Protein AF-A0A941SP48-F1 (afdb_monomer_lite)

Structure (mmCIF, N/CA/C/O backbone):
data_AF-A0A941SP48-F1
#
_entry.id   AF-A0A941SP48-F1
#
loop_
_atom_site.group_PDB
_atom_site.id
_atom_site.type_symbol
_atom_site.label_atom_id
_atom_site.label_alt_id
_atom_site.label_comp_id
_atom_site.label_asym_id
_atom_site.label_entity_id
_atom_site.label_seq_id
_atom_site.pdbx_PDB_ins_code
_atom_site.Cartn_x
_atom_site.Cartn_y
_atom_site.Cartn_z
_atom_site.occupancy
_atom_site.B_iso_or_equiv
_atom_site.auth_seq_id
_atom_site.auth_comp_id
_atom_site.auth_asym_id
_atom_site.auth_atom_id
_atom_site.pdbx_PDB_model_num
ATOM 1 N N . MET A 1 1 ? -21.865 14.352 2.552 1.00 40.62 1 MET A N 1
ATOM 2 C CA . MET A 1 1 ? -21.949 15.298 1.426 1.00 40.62 1 MET A CA 1
ATOM 3 C C . MET A 1 1 ? -20.617 16.043 1.358 1.00 40.62 1 MET A C 1
ATOM 5 O O . MET A 1 1 ? -20.478 17.086 1.974 1.00 40.62 1 MET A O 1
ATOM 9 N N . PHE A 1 2 ? -19.595 15.430 0.751 1.00 50.66 2 PHE A N 1
ATOM 10 C CA . PHE A 1 2 ? -18.238 15.979 0.625 1.00 50.66 2 PHE A CA 1
ATOM 11 C C . PHE A 1 2 ? -17.900 15.933 -0.863 1.00 50.66 2 PHE A C 1
ATOM 13 O O . PHE A 1 2 ? -17.885 14.852 -1.431 1.00 50.66 2 PHE A O 1
ATOM 20 N N . TYR A 1 3 ? -17.753 17.089 -1.508 1.00 54.41 3 TYR A N 1
ATOM 21 C CA . TYR A 1 3 ? -17.417 17.143 -2.939 1.00 54.41 3 TYR A CA 1
ATOM 22 C C . TYR A 1 3 ? -16.218 18.057 -3.203 1.00 54.41 3 TYR A C 1
ATOM 24 O O . TYR A 1 3 ? -15.413 17.773 -4.079 1.00 54.41 3 TYR A O 1
ATOM 32 N N . LEU A 1 4 ? -16.049 19.126 -2.412 1.00 57.88 4 LEU A N 1
ATOM 33 C CA . LEU A 1 4 ? -14.921 20.049 -2.579 1.00 57.88 4 LEU A CA 1
ATOM 34 C C . LEU A 1 4 ? -13.617 19.529 -1.960 1.00 57.88 4 LEU A C 1
ATOM 36 O O . LEU A 1 4 ? -12.564 19.661 -2.576 1.00 57.88 4 LEU A O 1
ATOM 40 N N . TRP A 1 5 ? -13.690 18.883 -0.791 1.00 61.88 5 TRP A N 1
ATOM 41 C CA . TRP A 1 5 ? -12.504 18.331 -0.124 1.00 61.88 5 TRP A CA 1
ATOM 42 C C . TRP A 1 5 ? -11.849 17.207 -0.929 1.00 61.88 5 TRP A C 1
ATOM 44 O O . TRP A 1 5 ? -10.628 17.139 -0.980 1.00 61.88 5 TRP A O 1
ATOM 54 N N . ASP A 1 6 ? -12.636 16.364 -1.600 1.00 65.38 6 ASP A N 1
ATOM 55 C CA . ASP A 1 6 ? -12.099 15.239 -2.373 1.00 65.38 6 ASP A CA 1
ATOM 56 C C . ASP A 1 6 ? -11.408 15.705 -3.663 1.00 65.38 6 ASP A C 1
ATOM 58 O O . ASP A 1 6 ? -10.385 15.142 -4.049 1.00 65.38 6 ASP A O 1
ATOM 62 N N . ILE A 1 7 ? -11.908 16.775 -4.295 1.00 68.88 7 ILE A N 1
ATOM 63 C CA . ILE A 1 7 ? -11.266 17.400 -5.462 1.00 68.88 7 ILE A CA 1
ATOM 64 C C . ILE A 1 7 ? -9.984 18.125 -5.046 1.00 68.88 7 ILE A C 1
ATOM 66 O O . ILE A 1 7 ? -8.954 17.984 -5.704 1.00 68.88 7 ILE A O 1
ATOM 70 N N . GLU A 1 8 ? -10.005 18.869 -3.939 1.00 73.06 8 GLU A N 1
ATOM 71 C CA . GLU A 1 8 ? -8.798 19.515 -3.421 1.00 73.06 8 GLU A CA 1
ATOM 72 C C . GLU A 1 8 ? -7.737 18.473 -3.051 1.00 73.06 8 GLU A C 1
ATOM 74 O O . GLU A 1 8 ? -6.570 18.624 -3.407 1.00 73.06 8 GLU A O 1
ATOM 79 N N . LEU A 1 9 ? -8.148 17.369 -2.424 1.00 69.06 9 LEU A N 1
ATOM 80 C CA . LEU A 1 9 ? -7.288 16.244 -2.082 1.00 69.06 9 LEU A CA 1
ATOM 81 C C . LEU A 1 9 ? -6.737 15.542 -3.329 1.00 69.06 9 LEU A C 1
ATOM 83 O O . LEU A 1 9 ? -5.544 15.257 -3.380 1.00 69.06 9 LEU A O 1
ATOM 87 N N . PHE A 1 10 ? -7.559 15.338 -4.363 1.00 71.44 10 PHE A N 1
ATOM 88 C CA . PHE A 1 10 ? -7.130 14.825 -5.668 1.00 71.44 10 PHE A CA 1
ATOM 89 C C . PHE A 1 10 ? -6.040 15.708 -6.285 1.00 71.44 10 PHE A C 1
ATOM 91 O O . PHE A 1 10 ? -4.961 15.232 -6.636 1.00 71.44 10 PHE A O 1
ATOM 98 N N . HIS A 1 11 ? -6.285 17.019 -6.359 1.00 72.38 11 HIS A N 1
ATOM 99 C CA . HIS A 1 11 ? -5.327 17.983 -6.900 1.00 72.38 11 HIS A CA 1
ATOM 100 C C . HIS A 1 11 ? -4.071 18.076 -6.027 1.00 72.38 11 HIS A C 1
ATOM 102 O O . HIS A 1 11 ? -2.970 18.258 -6.548 1.00 72.38 11 HIS A O 1
ATOM 108 N N . LYS A 1 12 ? -4.207 17.925 -4.707 1.00 71.81 12 LYS A N 1
ATOM 109 C CA . LYS A 1 12 ? -3.086 17.908 -3.770 1.00 71.81 12 LYS A CA 1
ATOM 110 C C . LYS A 1 12 ? -2.231 16.662 -3.955 1.00 71.81 12 LYS A C 1
ATOM 112 O O . LYS A 1 12 ? -1.023 16.819 -4.034 1.00 71.81 12 LYS A O 1
ATOM 117 N N . ILE A 1 13 ? -2.818 15.474 -4.120 1.00 68.81 13 ILE A N 1
ATOM 118 C CA . ILE A 1 13 ? -2.088 14.237 -4.452 1.00 68.81 13 ILE A CA 1
ATOM 119 C C . ILE A 1 13 ? -1.307 14.421 -5.757 1.00 68.81 13 ILE A C 1
ATOM 121 O O . ILE A 1 13 ? -0.104 14.158 -5.790 1.00 68.81 13 ILE A O 1
ATOM 125 N N . LEU A 1 14 ? -1.963 14.941 -6.801 1.00 70.75 14 LEU A N 1
ATOM 126 C CA . LEU A 1 14 ? -1.332 15.195 -8.098 1.00 70.75 14 LEU A CA 1
ATOM 127 C C . LEU A 1 14 ? -0.154 16.177 -8.000 1.00 70.75 14 LEU A C 1
ATOM 129 O O . LEU A 1 14 ? 0.881 15.958 -8.627 1.00 70.75 14 LEU A O 1
ATOM 133 N N . LYS A 1 15 ? -0.286 17.245 -7.203 1.00 67.56 15 LYS A N 1
ATOM 134 C CA . LYS A 1 15 ? 0.757 18.271 -7.042 1.00 67.56 15 LYS A CA 1
ATOM 135 C C . LYS A 1 15 ? 1.881 17.842 -6.093 1.00 67.56 15 LYS A C 1
ATOM 137 O O . LYS A 1 15 ? 3.052 17.975 -6.437 1.00 67.56 15 LYS A O 1
ATOM 142 N N . SER A 1 16 ? 1.551 17.327 -4.907 1.00 63.47 16 SER A N 1
ATOM 143 C CA . SER A 1 16 ? 2.521 17.011 -3.848 1.00 63.47 16 SER A CA 1
ATOM 144 C C . SER A 1 16 ? 3.243 15.688 -4.066 1.00 63.47 16 SER A C 1
ATOM 146 O O . SER A 1 16 ? 4.368 15.527 -3.605 1.00 63.47 16 SER A O 1
ATOM 148 N N . GLY A 1 17 ? 2.601 14.724 -4.731 1.00 56.56 17 GLY A N 1
ATOM 149 C CA . GLY A 1 17 ? 3.177 13.401 -4.949 1.00 56.56 17 GLY A CA 1
ATOM 150 C C . GLY A 1 17 ? 4.327 13.394 -5.950 1.00 56.56 17 GLY A C 1
ATOM 151 O O . GLY A 1 17 ? 5.128 12.462 -5.916 1.00 56.56 17 GLY A O 1
ATOM 152 N N . TYR A 1 18 ? 4.407 14.399 -6.831 1.00 57.16 18 TYR A N 1
ATOM 153 C CA . TYR A 1 18 ? 5.169 14.220 -8.062 1.00 57.16 18 TYR A CA 1
ATOM 154 C C . TYR A 1 18 ? 5.904 15.429 -8.635 1.00 57.16 18 TYR A C 1
ATOM 156 O O . TYR A 1 18 ? 6.381 15.315 -9.760 1.00 57.16 18 TYR A O 1
ATOM 164 N N . GLN A 1 19 ? 6.041 16.535 -7.885 1.00 51.56 19 GLN A N 1
ATOM 165 C CA . GLN A 1 19 ? 6.830 17.710 -8.300 1.00 51.56 19 GLN A CA 1
ATOM 166 C C . GLN A 1 19 ? 6.665 18.002 -9.803 1.00 51.56 19 GLN A C 1
ATOM 168 O O . GLN A 1 19 ? 7.634 18.031 -10.553 1.00 51.56 19 GLN A O 1
ATOM 173 N N . VAL A 1 20 ? 5.424 18.149 -10.275 1.00 50.28 20 VAL A N 1
ATOM 174 C CA . VAL A 1 20 ? 5.132 18.320 -11.714 1.00 50.28 20 VAL A CA 1
ATOM 175 C C . VAL A 1 20 ? 5.897 19.518 -12.314 1.00 50.28 20 VAL A C 1
ATOM 177 O O . VAL A 1 20 ? 6.140 19.563 -13.513 1.00 50.28 20 VAL A O 1
ATOM 180 N N . GLU A 1 21 ? 6.358 20.439 -11.466 1.00 47.44 21 GLU A N 1
ATOM 181 C CA . GLU A 1 21 ? 7.192 21.592 -11.812 1.00 47.44 21 GLU A CA 1
ATOM 182 C C . GLU A 1 21 ? 8.686 21.273 -12.048 1.00 47.44 21 GLU A C 1
ATOM 184 O O . GLU A 1 21 ? 9.372 22.080 -12.667 1.00 47.44 21 GLU A O 1
ATOM 189 N N . SER A 1 22 ? 9.218 20.123 -11.606 1.00 47.44 22 SER A N 1
ATOM 190 C CA . SER A 1 22 ? 10.642 19.765 -11.777 1.00 47.44 22 SER A CA 1
ATOM 191 C C . SER A 1 22 ? 10.926 18.915 -13.018 1.00 47.44 22 SER A C 1
ATOM 193 O O . SER A 1 22 ? 12.086 18.698 -13.376 1.00 47.44 22 SER A O 1
ATOM 195 N N . CYS A 1 23 ? 9.889 18.456 -13.721 1.00 49.22 23 CYS A N 1
ATOM 196 C CA . CYS A 1 23 ? 10.055 17.697 -14.950 1.00 49.22 23 CYS A CA 1
ATOM 197 C C . CYS A 1 23 ? 10.117 18.664 -16.143 1.00 49.22 23 CYS A C 1
ATOM 199 O O . CYS A 1 23 ? 9.097 19.062 -16.701 1.00 49.22 23 CYS A O 1
ATOM 201 N N . GLY A 1 24 ? 11.334 19.066 -16.525 1.00 49.34 24 GLY A N 1
ATOM 202 C CA . GLY A 1 24 ? 11.599 19.792 -17.769 1.00 49.34 24 GLY A CA 1
ATOM 203 C C . GLY A 1 24 ? 11.165 18.961 -18.980 1.00 49.34 24 GLY A C 1
ATOM 204 O O . GLY A 1 24 ? 11.924 18.144 -19.494 1.00 49.34 24 GLY A O 1
ATOM 205 N N . LEU A 1 25 ? 9.915 19.124 -19.413 1.00 53.47 25 LEU A N 1
ATOM 206 C CA . LEU A 1 25 ? 9.279 18.316 -20.453 1.00 53.47 25 LEU A CA 1
ATOM 207 C C . LEU A 1 25 ? 9.226 19.072 -21.784 1.00 53.47 25 LEU A C 1
ATOM 209 O O . LEU A 1 25 ? 8.199 19.613 -22.187 1.00 53.47 25 LEU A O 1
ATOM 213 N N . SER A 1 26 ? 10.334 19.018 -22.520 1.00 47.72 26 SER A N 1
ATOM 214 C CA . SER A 1 26 ? 10.334 19.175 -23.977 1.00 47.72 26 SER A CA 1
ATOM 215 C C . SER A 1 26 ? 9.611 17.977 -24.619 1.00 47.72 26 SER A C 1
ATOM 217 O O . SER A 1 26 ? 10.253 16.976 -24.922 1.00 47.72 26 SER A O 1
ATOM 219 N N . ALA A 1 27 ? 8.274 18.031 -24.720 1.00 52.00 27 ALA A N 1
ATOM 220 C CA . ALA A 1 27 ? 7.387 17.346 -25.689 1.00 52.00 27 ALA A CA 1
ATOM 221 C C . ALA A 1 27 ? 5.956 17.220 -25.118 1.00 52.00 27 ALA A C 1
ATOM 223 O O . ALA A 1 27 ? 5.718 16.480 -24.162 1.00 52.00 27 ALA A O 1
ATOM 224 N N . ALA A 1 28 ? 4.989 17.902 -25.738 1.00 56.28 28 ALA A N 1
ATOM 225 C CA . ALA A 1 28 ? 3.620 18.091 -25.242 1.00 56.28 28 ALA A CA 1
ATOM 226 C C . ALA A 1 28 ? 2.733 16.822 -25.145 1.00 56.28 28 ALA A C 1
ATOM 228 O O . ALA A 1 28 ? 1.683 16.872 -24.510 1.00 56.28 28 ALA A O 1
ATOM 229 N N . GLU A 1 29 ? 3.138 15.669 -25.694 1.00 54.41 29 GLU A N 1
ATOM 230 C CA . GLU A 1 29 ? 2.356 14.414 -25.615 1.00 54.41 29 GLU A CA 1
ATOM 231 C C . GLU A 1 29 ? 2.622 13.565 -24.357 1.00 54.41 29 GLU A C 1
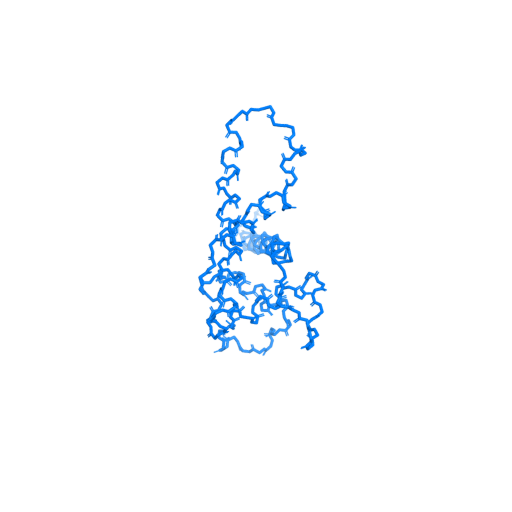ATOM 233 O O . GLU A 1 29 ? 1.748 12.832 -23.887 1.00 54.41 29 GLU A O 1
ATOM 238 N N . ARG A 1 30 ? 3.824 13.659 -23.778 1.00 59.62 30 ARG A N 1
ATOM 239 C CA . ARG A 1 30 ? 4.195 12.955 -22.539 1.00 59.62 30 ARG A CA 1
ATOM 240 C C . ARG A 1 30 ? 3.379 13.361 -21.297 1.00 59.62 30 ARG A C 1
ATOM 242 O O . ARG A 1 30 ? 3.054 12.455 -20.525 1.00 59.62 30 ARG A O 1
ATOM 249 N N . PRO A 1 31 ? 2.989 14.637 -21.083 1.00 66.12 31 PRO A N 1
ATOM 250 C CA . PRO A 1 31 ? 2.237 15.012 -19.886 1.00 66.12 31 PRO A CA 1
ATOM 251 C C . PRO A 1 31 ? 0.834 14.394 -19.820 1.00 66.12 31 PRO A C 1
ATOM 253 O O . PRO A 1 31 ? 0.373 14.097 -18.723 1.00 66.12 31 PRO A O 1
ATOM 256 N N . ILE A 1 32 ? 0.169 14.127 -20.951 1.00 72.31 32 ILE A N 1
ATOM 257 C CA . ILE A 1 32 ? -1.211 13.606 -20.956 1.00 72.31 32 ILE A CA 1
ATOM 258 C C . ILE A 1 32 ? -1.270 12.164 -20.443 1.00 72.31 32 ILE A C 1
ATOM 260 O O . ILE A 1 32 ? -2.028 11.877 -19.521 1.00 72.31 32 ILE A O 1
ATOM 264 N N . ARG A 1 33 ? -0.439 11.256 -20.980 1.00 74.00 33 ARG A N 1
ATOM 265 C CA . ARG A 1 33 ? -0.417 9.844 -20.535 1.00 74.00 33 ARG A CA 1
ATOM 266 C C . ARG A 1 33 ? -0.054 9.728 -19.062 1.00 74.00 33 ARG A C 1
ATOM 268 O O . ARG A 1 33 ? -0.641 8.947 -18.318 1.00 74.00 33 ARG A O 1
ATOM 275 N N . TYR A 1 34 ? 0.916 10.535 -18.656 1.00 74.12 34 TYR A N 1
ATOM 276 C CA . TYR A 1 34 ? 1.353 10.623 -17.281 1.00 74.12 34 TYR A CA 1
ATOM 277 C C . TYR A 1 34 ? 0.223 11.100 -16.357 1.00 74.12 34 TYR A C 1
ATOM 279 O O . TYR A 1 34 ? -0.063 10.453 -15.351 1.00 74.12 34 TYR A O 1
ATOM 287 N N . LEU A 1 35 ? -0.494 12.161 -16.741 1.00 78.56 35 LEU A N 1
ATOM 288 C CA . LEU A 1 35 ? -1.646 12.666 -15.996 1.00 78.56 35 LEU A CA 1
ATOM 289 C C . LEU A 1 35 ? -2.752 11.610 -15.868 1.00 78.56 35 LEU A C 1
ATOM 291 O O . LEU A 1 35 ? -3.341 11.477 -14.796 1.00 78.56 35 LEU A O 1
ATOM 295 N N . THR A 1 36 ? -3.016 10.828 -16.918 1.00 83.12 36 THR A N 1
ATOM 296 C CA . THR A 1 36 ? -4.007 9.743 -16.881 1.00 83.12 36 THR A CA 1
ATOM 297 C C . THR A 1 36 ? -3.643 8.683 -15.843 1.00 83.12 36 THR A C 1
ATOM 299 O O . THR A 1 36 ? -4.476 8.341 -15.004 1.00 83.12 36 THR A O 1
ATOM 302 N N . VAL A 1 37 ? -2.396 8.200 -15.840 1.00 81.62 37 VAL A N 1
ATOM 303 C CA . VAL A 1 37 ? -1.932 7.205 -14.856 1.00 81.62 37 VAL A CA 1
ATOM 304 C C . VAL A 1 37 ? -2.013 7.769 -13.438 1.00 81.62 37 VAL A C 1
ATOM 306 O O . VAL A 1 37 ? -2.544 7.118 -12.537 1.00 81.62 37 VAL A O 1
ATOM 309 N N . MET A 1 38 ? -1.561 9.009 -13.244 1.00 76.31 38 MET A N 1
ATOM 310 C CA . MET A 1 38 ? -1.602 9.657 -11.933 1.00 76.31 38 MET A CA 1
ATOM 311 C C . MET A 1 38 ? -3.026 9.905 -11.442 1.00 76.31 38 MET A C 1
ATOM 313 O O . MET A 1 38 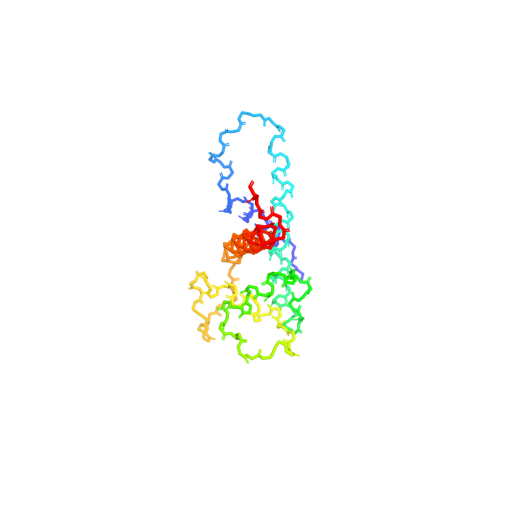? -3.287 9.795 -10.245 1.00 76.31 38 MET A O 1
ATOM 317 N N . SER A 1 39 ? -3.966 10.169 -12.346 1.00 82.88 39 SER A N 1
ATOM 318 C CA . SER A 1 39 ? -5.384 10.312 -12.009 1.00 82.88 39 SER A CA 1
ATOM 319 C C . SER A 1 39 ? -5.972 9.006 -11.472 1.00 82.88 39 SER A C 1
ATOM 321 O O . SER A 1 39 ? -6.652 9.017 -10.448 1.00 82.88 39 SER A O 1
ATOM 323 N N . ILE A 1 40 ? -5.658 7.868 -12.099 1.00 87.38 40 ILE A N 1
ATOM 324 C CA . ILE A 1 40 ? -6.116 6.542 -11.648 1.00 87.38 40 ILE A CA 1
ATOM 325 C C . ILE A 1 40 ? -5.569 6.227 -10.251 1.00 87.38 40 ILE A C 1
ATOM 327 O O . ILE A 1 40 ? -6.305 5.798 -9.362 1.00 87.38 40 ILE A O 1
ATOM 331 N N . ILE A 1 41 ? -4.280 6.482 -10.038 1.00 83.38 41 ILE A N 1
ATOM 332 C CA . ILE A 1 41 ? -3.615 6.288 -8.747 1.00 83.38 41 ILE A CA 1
ATOM 333 C C . ILE A 1 41 ? -4.242 7.174 -7.666 1.00 83.38 41 ILE A C 1
ATOM 335 O O . ILE A 1 41 ? -4.543 6.708 -6.567 1.00 83.38 41 ILE A O 1
ATOM 339 N N . SER A 1 42 ? -4.457 8.449 -7.984 1.00 82.25 42 SER A N 1
ATOM 340 C CA . SER A 1 42 ? -5.037 9.415 -7.051 1.00 82.25 42 SER A CA 1
ATOM 341 C C . SER A 1 42 ? -6.456 9.006 -6.664 1.00 82.25 42 SER A C 1
ATOM 343 O O . SER A 1 42 ? -6.799 9.017 -5.483 1.00 82.25 42 SER A O 1
ATOM 345 N N . PHE A 1 43 ? -7.255 8.540 -7.629 1.00 85.50 43 PHE A N 1
ATOM 346 C CA . PHE A 1 43 ? -8.576 7.974 -7.368 1.00 85.50 43 PHE A CA 1
ATOM 347 C C . PHE A 1 43 ? -8.510 6.742 -6.458 1.00 85.50 43 PHE A C 1
ATOM 349 O O . PHE A 1 43 ? -9.290 6.643 -5.514 1.00 85.50 43 PHE A O 1
ATOM 356 N N . ARG A 1 44 ? -7.546 5.835 -6.670 1.00 88.12 44 ARG A N 1
ATOM 357 C CA . ARG A 1 44 ? -7.346 4.664 -5.802 1.00 88.12 44 ARG A CA 1
ATOM 358 C C . ARG A 1 44 ? -7.084 5.071 -4.347 1.00 88.12 44 ARG A C 1
ATOM 360 O O . ARG A 1 44 ? -7.695 4.508 -3.444 1.00 88.12 44 ARG A O 1
ATOM 367 N N . ILE A 1 45 ? -6.225 6.063 -4.107 1.00 84.88 45 ILE A N 1
ATOM 368 C CA . ILE A 1 45 ? -5.919 6.563 -2.752 1.00 84.88 45 ILE A CA 1
ATOM 369 C C . ILE A 1 45 ? -7.150 7.203 -2.101 1.00 84.88 45 ILE A C 1
ATOM 371 O O . ILE A 1 45 ? -7.433 6.954 -0.925 1.00 84.88 45 ILE A O 1
ATOM 375 N N . LEU A 1 46 ? -7.901 8.004 -2.860 1.00 83.88 46 LEU A N 1
ATOM 376 C CA . LEU A 1 46 ? -9.148 8.606 -2.386 1.00 83.88 46 LEU A CA 1
ATOM 377 C C . LEU A 1 46 ? -10.171 7.536 -2.020 1.00 83.88 46 LEU A C 1
ATOM 379 O O . LEU A 1 46 ? -10.786 7.610 -0.959 1.00 83.88 46 LEU A O 1
ATOM 383 N N . PHE A 1 47 ? -10.303 6.508 -2.854 1.00 85.88 47 PHE A N 1
ATOM 384 C CA . PHE A 1 47 ? -11.213 5.398 -2.618 1.00 85.88 47 PHE A CA 1
ATOM 385 C C . PHE A 1 47 ? -10.850 4.615 -1.351 1.00 85.88 47 PHE A C 1
ATOM 387 O O . PHE A 1 47 ? -11.730 4.326 -0.542 1.00 85.88 47 PHE A O 1
ATOM 394 N N . ILE A 1 48 ? -9.558 4.351 -1.117 1.00 85.69 48 ILE A N 1
ATOM 395 C CA . ILE A 1 48 ? -9.069 3.742 0.132 1.00 85.69 48 ILE A CA 1
ATOM 396 C C . ILE A 1 48 ? -9.453 4.610 1.333 1.00 85.69 48 ILE A C 1
ATOM 398 O O . ILE A 1 48 ? -10.075 4.119 2.273 1.00 85.69 48 ILE A O 1
ATOM 402 N N . THR A 1 49 ? -9.123 5.902 1.284 1.00 81.31 49 THR A N 1
ATOM 403 C CA . THR A 1 49 ? -9.395 6.855 2.373 1.00 81.31 49 THR A CA 1
ATOM 404 C C . THR A 1 49 ? -10.893 6.956 2.674 1.00 81.31 49 THR A C 1
ATOM 406 O O . THR A 1 49 ? -11.305 6.979 3.833 1.00 81.31 49 THR A O 1
ATOM 409 N N . TYR A 1 50 ? -11.727 6.972 1.632 1.00 83.00 50 TYR A N 1
ATOM 410 C CA . TYR A 1 50 ? -13.180 6.973 1.757 1.00 83.00 50 TYR A CA 1
ATOM 411 C C . TYR A 1 50 ? -13.680 5.700 2.446 1.00 83.00 50 TYR A C 1
ATOM 413 O O . TYR A 1 50 ? -14.419 5.764 3.430 1.00 83.00 50 TYR A O 1
ATOM 421 N N . LEU A 1 51 ? -13.255 4.530 1.970 1.00 83.75 51 LEU A N 1
ATOM 422 C CA . LEU A 1 51 ? -13.703 3.257 2.525 1.00 83.75 51 LEU A CA 1
ATOM 423 C C . LEU A 1 51 ? -13.264 3.065 3.981 1.00 83.75 51 LEU A C 1
ATOM 425 O O . LEU A 1 51 ? -14.048 2.555 4.776 1.00 83.75 51 LEU A O 1
ATOM 429 N N . GLN A 1 52 ? -12.077 3.545 4.355 1.00 77.44 52 GLN A N 1
ATOM 430 C CA . GLN A 1 52 ? -11.603 3.553 5.743 1.00 77.44 52 GLN A CA 1
ATOM 431 C C . GLN A 1 52 ? -12.419 4.425 6.697 1.00 77.44 52 GLN A C 1
ATOM 433 O O . GLN A 1 52 ? -12.265 4.286 7.903 1.00 77.44 52 GLN A O 1
ATOM 438 N N . LYS A 1 53 ? -13.180 5.393 6.180 1.00 76.19 53 LYS A N 1
ATOM 439 C CA . LYS A 1 53 ? -13.955 6.332 6.998 1.00 76.19 53 LYS A CA 1
ATOM 440 C C . LYS A 1 53 ? -15.410 5.901 7.150 1.00 76.19 53 LYS A C 1
ATOM 442 O O . LYS A 1 53 ? -16.061 6.266 8.125 1.00 76.19 53 LYS A O 1
ATOM 447 N N . TYR A 1 54 ? -15.940 5.201 6.149 1.00 73.62 54 TYR A N 1
ATOM 448 C CA . TYR A 1 54 ? -17.366 4.893 6.053 1.00 73.62 54 TYR A CA 1
ATOM 449 C C . TYR A 1 54 ? -17.687 3.400 6.143 1.00 73.62 54 TYR A C 1
ATOM 451 O O . TYR A 1 54 ? -18.843 3.056 6.390 1.00 73.62 54 TYR A O 1
ATOM 459 N N . LYS A 1 55 ? -16.719 2.506 5.903 1.00 71.38 55 LYS A N 1
ATOM 460 C CA . LYS A 1 55 ? -16.953 1.057 5.817 1.00 71.38 55 LYS A CA 1
ATOM 461 C C . LYS A 1 55 ? -15.795 0.239 6.395 1.00 71.38 55 LYS A C 1
ATOM 463 O O . LYS A 1 55 ? -15.170 -0.570 5.709 1.00 71.38 55 LYS A O 1
ATOM 468 N N . ASP A 1 56 ? -15.582 0.403 7.694 1.00 67.38 56 ASP A N 1
ATOM 469 C CA . ASP A 1 56 ? -14.459 -0.174 8.442 1.00 67.38 56 ASP A CA 1
ATOM 470 C C . ASP A 1 56 ? -14.423 -1.714 8.457 1.00 67.38 56 ASP A C 1
ATOM 472 O O . ASP A 1 56 ? -13.356 -2.304 8.619 1.00 67.38 56 ASP A O 1
ATOM 476 N N . SER A 1 57 ? -15.568 -2.377 8.258 1.00 75.06 57 SER A N 1
ATOM 477 C CA . SER A 1 57 ? -15.697 -3.843 8.258 1.00 75.06 57 SER A CA 1
ATOM 478 C C . SER A 1 57 ? -15.544 -4.500 6.880 1.00 75.06 57 SER A C 1
ATOM 480 O O . SER A 1 57 ? -15.739 -5.710 6.753 1.00 75.06 57 SER A O 1
ATOM 482 N N . MET A 1 58 ? -15.205 -3.737 5.833 1.00 83.56 58 MET A N 1
ATOM 483 C CA . MET A 1 58 ? -14.948 -4.305 4.507 1.00 83.56 58 MET A CA 1
ATOM 484 C C . MET A 1 58 ? -13.694 -5.181 4.491 1.00 83.56 58 MET A C 1
ATOM 486 O O . MET A 1 58 ? -12.710 -4.920 5.187 1.00 83.56 58 MET A O 1
ATOM 490 N N . LYS A 1 59 ? -13.716 -6.192 3.624 1.00 86.38 59 LYS A N 1
ATOM 491 C CA . LYS A 1 59 ? -12.543 -6.999 3.297 1.00 86.38 59 LYS A CA 1
ATOM 492 C C . LYS A 1 59 ? -11.564 -6.190 2.439 1.00 86.38 59 LYS A C 1
ATOM 494 O O . LYS A 1 59 ? -11.965 -5.350 1.634 1.00 86.38 59 LYS A O 1
ATOM 499 N N . ALA A 1 60 ? -10.269 -6.425 2.633 1.00 85.94 60 ALA A N 1
ATOM 500 C CA . ALA A 1 60 ? -9.210 -5.714 1.921 1.00 85.94 60 ALA A CA 1
ATOM 501 C C . ALA A 1 60 ? -9.076 -6.132 0.440 1.00 85.94 60 ALA A C 1
ATOM 503 O O . ALA A 1 60 ? -8.528 -5.371 -0.354 1.00 85.94 60 ALA A O 1
ATOM 504 N N . ASP A 1 61 ? -9.622 -7.290 0.061 1.00 86.38 61 ASP A N 1
ATOM 505 C CA . ASP A 1 61 ? -9.685 -7.814 -1.316 1.00 86.38 61 ASP A CA 1
ATOM 506 C C . ASP A 1 61 ? -10.446 -6.906 -2.300 1.00 86.38 61 ASP A C 1
ATOM 508 O O . ASP A 1 61 ? -10.216 -6.965 -3.504 1.00 86.38 61 ASP A O 1
ATOM 512 N N . VAL A 1 62 ? -11.302 -6.014 -1.798 1.00 86.56 62 VAL A N 1
ATOM 513 C CA . VAL A 1 62 ? -12.030 -5.024 -2.607 1.00 86.56 62 VAL A CA 1
ATOM 514 C C . VAL A 1 62 ? -11.092 -3.988 -3.240 1.00 86.56 62 VAL A C 1
ATOM 516 O O . VAL A 1 62 ? -11.423 -3.413 -4.275 1.00 86.56 62 VAL A O 1
ATOM 519 N N . VAL A 1 63 ? -9.937 -3.714 -2.623 1.00 86.12 63 VAL A N 1
ATOM 520 C CA . VAL A 1 63 ? -9.042 -2.613 -3.037 1.00 86.12 63 VAL A CA 1
ATOM 521 C C . VAL A 1 63 ? -7.597 -3.052 -3.270 1.00 86.12 63 VAL A C 1
ATOM 523 O O . VAL A 1 63 ? -6.858 -2.405 -4.025 1.00 86.12 63 VAL A O 1
ATOM 526 N N . PHE A 1 64 ? -7.180 -4.130 -2.615 1.00 87.62 64 PHE A N 1
ATOM 527 C CA . PHE A 1 64 ? -5.845 -4.691 -2.731 1.00 87.62 64 PHE A CA 1
ATOM 528 C C . PHE A 1 64 ? -5.877 -5.979 -3.542 1.00 87.62 64 PHE A C 1
ATOM 530 O O . PHE A 1 64 ? -6.746 -6.833 -3.374 1.00 87.62 64 PHE A O 1
ATOM 537 N N . THR A 1 65 ? -4.890 -6.119 -4.415 1.00 90.06 65 THR A N 1
ATOM 538 C CA . THR A 1 65 ? -4.663 -7.336 -5.191 1.00 90.06 65 THR A CA 1
ATOM 539 C C . THR A 1 65 ? -4.159 -8.475 -4.293 1.00 90.06 65 THR A C 1
ATOM 541 O O . THR A 1 65 ? -3.612 -8.216 -3.216 1.00 90.06 65 THR A O 1
ATOM 544 N N . PRO A 1 66 ? -4.280 -9.746 -4.719 1.00 88.25 66 PRO A N 1
ATOM 545 C CA . PRO A 1 66 ? -3.766 -10.883 -3.951 1.00 88.25 66 PRO A CA 1
ATOM 546 C C . PRO A 1 66 ? -2.269 -10.774 -3.618 1.00 88.25 66 PRO A C 1
ATOM 548 O O . PRO A 1 66 ? -1.862 -11.083 -2.497 1.00 88.25 66 PRO A O 1
ATOM 551 N N . ASP A 1 67 ? -1.460 -10.271 -4.555 1.00 88.56 67 ASP A N 1
ATOM 552 C CA . ASP A 1 67 ? -0.024 -10.045 -4.350 1.00 88.56 67 ASP A CA 1
ATOM 553 C C . ASP A 1 67 ? 0.222 -8.993 -3.259 1.00 88.56 67 ASP A C 1
ATOM 555 O O . ASP A 1 67 ? 1.017 -9.207 -2.345 1.00 88.56 67 ASP A O 1
ATOM 559 N N . GLU A 1 68 ? -0.502 -7.871 -3.315 1.00 90.06 68 GLU A N 1
ATOM 560 C CA . GLU A 1 68 ? -0.422 -6.813 -2.303 1.00 90.06 68 GLU A CA 1
ATOM 561 C C . GLU A 1 68 ? -0.830 -7.328 -0.922 1.00 90.06 68 GLU A C 1
ATOM 563 O O . GLU A 1 68 ? -0.132 -7.068 0.056 1.00 90.06 68 GLU A O 1
ATOM 568 N N . LEU A 1 69 ? -1.912 -8.104 -0.829 1.00 88.50 69 LEU A N 1
ATOM 569 C CA . LEU A 1 69 ? -2.352 -8.711 0.429 1.00 88.50 69 LEU A CA 1
ATOM 570 C C . LEU A 1 69 ? -1.332 -9.709 0.983 1.00 88.50 69 LEU A C 1
ATOM 572 O O . LEU A 1 69 ? -1.136 -9.770 2.198 1.00 88.50 69 LEU A O 1
ATOM 576 N N . THR A 1 70 ? -0.660 -10.455 0.108 1.00 86.25 70 THR A N 1
ATOM 577 C CA . THR A 1 70 ? 0.396 -11.396 0.494 1.00 86.25 70 THR A CA 1
ATOM 578 C C . THR A 1 70 ? 1.601 -10.655 1.064 1.00 86.25 70 THR A C 1
ATOM 580 O O . THR A 1 70 ? 2.076 -10.987 2.145 1.00 86.25 70 THR A O 1
ATOM 583 N N . ILE A 1 71 ? 2.075 -9.597 0.407 1.00 87.88 71 ILE A N 1
ATOM 584 C CA . ILE A 1 71 ? 3.200 -8.817 0.937 1.00 87.88 71 ILE A CA 1
ATOM 585 C C . ILE A 1 71 ? 2.811 -8.080 2.227 1.00 87.88 71 ILE A C 1
ATOM 587 O O . ILE A 1 71 ? 3.597 -8.043 3.173 1.00 87.88 71 ILE A O 1
ATOM 591 N N . LEU A 1 72 ? 1.588 -7.551 2.322 1.00 87.38 72 LEU A N 1
ATOM 592 C CA . LEU A 1 72 ? 1.092 -6.928 3.553 1.00 87.38 72 LEU A CA 1
ATOM 593 C C . LEU A 1 72 ? 1.026 -7.927 4.717 1.00 87.38 72 LEU A C 1
ATOM 595 O O . LEU A 1 72 ? 1.388 -7.580 5.844 1.00 87.38 72 LEU A O 1
ATOM 599 N N . SER A 1 73 ? 0.612 -9.173 4.476 1.00 83.69 73 SER A N 1
ATOM 600 C CA . SER A 1 73 ? 0.593 -10.196 5.526 1.00 83.69 73 SER A CA 1
ATOM 601 C C . SER A 1 73 ? 2.010 -10.512 6.022 1.00 83.69 73 SER A C 1
ATOM 603 O O . SER A 1 73 ? 2.231 -10.518 7.239 1.00 83.69 73 SER A O 1
ATOM 605 N N . LEU A 1 74 ? 2.986 -10.626 5.111 1.00 83.19 74 LEU A N 1
ATOM 606 C CA . LEU A 1 74 ? 4.408 -10.774 5.439 1.00 83.19 74 LEU A CA 1
ATOM 607 C C . LEU A 1 74 ? 4.929 -9.582 6.253 1.00 83.19 74 LEU A C 1
ATOM 609 O O . LEU A 1 74 ? 5.581 -9.766 7.278 1.00 83.19 74 LEU A O 1
ATOM 613 N N . TRP A 1 75 ? 4.595 -8.350 5.860 1.00 84.31 75 TRP A N 1
ATOM 614 C CA . TRP A 1 75 ? 5.005 -7.136 6.576 1.00 84.31 75 TRP A CA 1
ATOM 615 C C . TRP A 1 75 ? 4.469 -7.054 8.002 1.00 84.31 75 TRP A C 1
ATOM 617 O O . TRP A 1 75 ? 5.101 -6.429 8.854 1.00 84.31 75 TRP A O 1
ATOM 627 N N . SER A 1 76 ? 3.318 -7.672 8.262 1.00 76.88 76 SER A N 1
ATOM 628 C CA . SER A 1 76 ? 2.692 -7.701 9.582 1.00 76.88 76 SER A CA 1
ATOM 629 C C . SER A 1 76 ? 3.260 -8.771 10.525 1.00 76.88 76 SER A C 1
ATOM 631 O O . SER A 1 76 ? 2.754 -8.906 11.640 1.00 76.88 76 SER A O 1
ATOM 633 N N . ASN A 1 77 ? 4.276 -9.541 10.099 1.00 68.44 77 ASN A N 1
ATOM 634 C CA . ASN A 1 77 ? 4.803 -10.719 10.805 1.00 68.44 77 ASN A CA 1
ATOM 635 C C . ASN A 1 77 ? 3.705 -11.728 11.204 1.00 68.44 77 ASN A C 1
ATOM 637 O O . ASN A 1 77 ? 3.881 -12.522 12.124 1.00 68.44 77 ASN A O 1
ATOM 641 N N . LYS A 1 78 ? 2.554 -11.723 10.515 1.00 60.62 78 LYS A N 1
ATOM 642 C CA . LYS A 1 78 ? 1.459 -12.682 10.731 1.00 60.62 78 LYS A CA 1
ATOM 643 C C . LYS A 1 78 ? 1.666 -13.985 9.948 1.00 60.62 78 LYS A C 1
ATOM 645 O O . LYS A 1 78 ? 0.707 -14.726 9.773 1.00 60.62 78 LYS A O 1
ATOM 650 N N . VAL A 1 79 ? 2.894 -14.271 9.508 1.00 53.44 79 VAL A N 1
ATOM 651 C CA . VAL A 1 79 ? 3.244 -15.429 8.663 1.00 53.44 79 VAL A CA 1
ATOM 652 C C . VAL A 1 79 ? 2.785 -16.758 9.285 1.00 53.44 79 VAL A C 1
ATOM 654 O O . VAL A 1 79 ? 2.361 -17.647 8.556 1.00 53.44 79 VAL A O 1
ATOM 657 N N . ASP A 1 80 ? 2.732 -16.842 10.621 1.00 45.88 80 ASP A N 1
ATOM 658 C CA . ASP A 1 80 ? 2.302 -18.045 11.354 1.00 45.88 80 ASP A CA 1
ATOM 659 C C . ASP A 1 80 ? 0.802 -18.114 11.680 1.00 45.88 80 ASP A C 1
ATOM 661 O O . ASP A 1 80 ? 0.292 -19.155 12.102 1.00 45.88 80 ASP A O 1
ATOM 665 N N . LYS A 1 81 ? 0.047 -17.022 11.517 1.00 44.94 81 LYS A N 1
ATOM 666 C CA . LYS A 1 81 ? -1.396 -17.037 11.775 1.00 44.94 81 LYS A CA 1
ATOM 667 C C . LYS A 1 81 ? -2.092 -17.321 10.466 1.00 44.94 81 LYS A C 1
ATOM 669 O O . LYS A 1 81 ? -2.303 -16.396 9.690 1.00 44.94 81 LYS A O 1
ATOM 674 N N . ASN A 1 82 ? -2.425 -18.601 10.271 1.00 42.25 82 ASN A N 1
ATOM 675 C CA . ASN A 1 82 ? -3.429 -19.111 9.338 1.00 42.25 82 ASN A CA 1
ATOM 676 C C . ASN A 1 82 ? -4.174 -17.971 8.632 1.00 42.25 82 ASN A C 1
ATOM 678 O O . ASN A 1 82 ? -4.948 -17.254 9.273 1.00 42.25 82 ASN A O 1
ATOM 682 N N . ILE A 1 83 ? -3.972 -17.844 7.317 1.00 49.12 83 ILE A N 1
ATOM 683 C CA . ILE A 1 83 ? -4.640 -16.906 6.387 1.00 49.12 83 ILE A CA 1
ATOM 684 C C . ILE A 1 83 ? -6.169 -17.178 6.323 1.00 49.12 83 ILE A C 1
ATOM 686 O O . ILE A 1 83 ? -6.862 -16.859 5.368 1.00 49.12 83 ILE A O 1
ATOM 690 N N . SER A 1 84 ? -6.743 -17.799 7.351 1.00 45.31 84 SER A N 1
ATOM 691 C CA . SER A 1 84 ? -8.134 -18.218 7.422 1.00 45.31 84 SER A CA 1
ATOM 692 C C . SER A 1 84 ? -9.103 -17.045 7.590 1.00 45.31 84 SER A C 1
ATOM 694 O O . SER A 1 84 ? -10.303 -17.235 7.405 1.00 45.31 84 SER A O 1
ATOM 696 N N . SER A 1 85 ? -8.612 -15.844 7.912 1.00 55.06 85 SER A N 1
ATOM 697 C CA . SER A 1 85 ? -9.435 -14.639 8.023 1.00 55.06 85 SER A CA 1
ATOM 698 C C . SER A 1 85 ? -8.967 -13.605 6.997 1.00 55.06 85 SER A C 1
ATOM 700 O O . SER A 1 85 ? -7.828 -13.142 7.107 1.00 55.06 85 SER A O 1
ATOM 702 N N . PRO A 1 86 ? -9.798 -13.211 6.011 1.00 69.00 86 PRO A N 1
ATOM 703 C CA . PRO A 1 86 ? -9.424 -12.154 5.078 1.00 69.00 86 PRO A CA 1
ATOM 704 C C . PRO A 1 86 ? -9.154 -10.867 5.862 1.00 69.00 86 PRO A C 1
ATOM 706 O O . PRO A 1 86 ? -9.960 -10.472 6.706 1.00 69.00 86 PRO A O 1
ATOM 709 N N . LEU A 1 87 ? -8.006 -10.237 5.597 1.00 77.88 87 LEU A N 1
ATOM 710 C CA . LEU A 1 87 ? -7.609 -8.980 6.232 1.00 77.88 87 LEU A CA 1
AT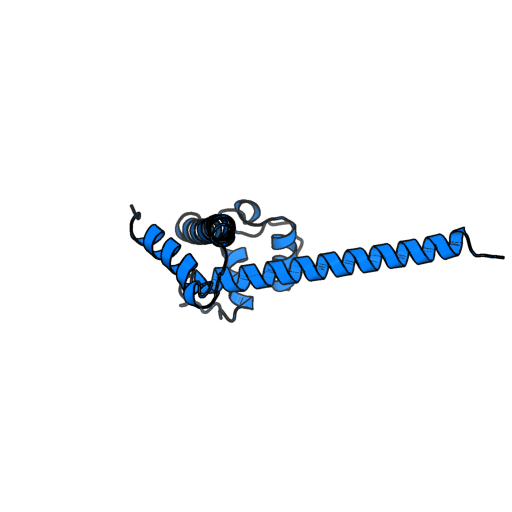OM 711 C C . LEU A 1 87 ? -8.731 -7.948 6.062 1.00 77.88 87 LEU A C 1
ATOM 713 O O . LEU A 1 87 ? -9.240 -7.767 4.951 1.00 77.88 87 LEU A O 1
ATOM 717 N N . SER A 1 88 ? -9.112 -7.255 7.137 1.00 85.50 88 SER A N 1
ATOM 718 C CA . SER A 1 88 ? -10.012 -6.110 6.990 1.00 85.50 88 SER A CA 1
ATOM 719 C C . SER A 1 88 ? -9.285 -4.961 6.294 1.00 85.50 88 SER A C 1
ATOM 721 O O . SER A 1 88 ? -8.062 -4.813 6.400 1.00 85.50 88 SER A O 1
ATOM 723 N N . LEU A 1 89 ? -10.031 -4.115 5.586 1.00 86.19 89 LEU A N 1
ATOM 724 C CA . LEU A 1 89 ? -9.469 -2.972 4.874 1.00 86.19 89 LEU A CA 1
ATOM 725 C C . LEU A 1 89 ? -8.723 -2.028 5.828 1.00 86.19 89 LEU A C 1
ATOM 727 O O . LEU A 1 89 ? -7.626 -1.563 5.521 1.00 86.19 89 LEU A O 1
ATOM 731 N N . VAL A 1 90 ? -9.286 -1.779 7.012 1.00 83.50 90 VAL A N 1
ATOM 732 C CA . VAL A 1 90 ? -8.668 -0.914 8.024 1.00 83.50 90 VAL A CA 1
ATOM 733 C C . VAL A 1 90 ? -7.352 -1.504 8.526 1.00 83.50 90 VAL A C 1
ATOM 735 O O . VAL A 1 90 ? -6.377 -0.769 8.680 1.00 83.50 90 VAL A O 1
ATOM 738 N N . GLU A 1 91 ? -7.287 -2.816 8.760 1.00 83.31 91 GLU A N 1
ATOM 739 C CA . GLU A 1 91 ? -6.043 -3.482 9.154 1.00 83.31 91 GLU A CA 1
ATOM 740 C C . GLU A 1 91 ? -4.993 -3.442 8.046 1.00 83.31 91 GLU A C 1
ATOM 742 O O . GLU A 1 91 ? -3.842 -3.117 8.329 1.00 83.31 91 GLU A O 1
ATOM 747 N N . ALA A 1 92 ? -5.377 -3.718 6.797 1.00 87.00 92 ALA A N 1
ATOM 748 C CA . ALA A 1 92 ? -4.469 -3.680 5.652 1.00 87.00 92 ALA A CA 1
ATOM 749 C C . ALA A 1 92 ? -3.819 -2.305 5.49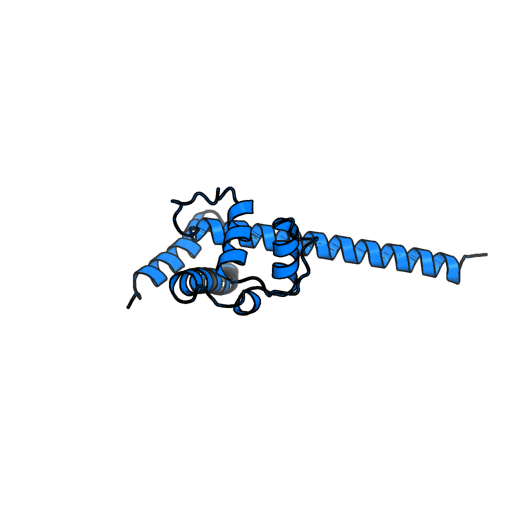1 1.00 87.00 92 ALA A C 1
ATOM 751 O O . ALA A 1 92 ? -2.597 -2.199 5.382 1.00 87.00 92 ALA A O 1
ATOM 752 N N . VAL A 1 93 ? -4.609 -1.235 5.575 1.00 86.44 93 VAL A N 1
ATOM 753 C CA . VAL A 1 93 ? -4.075 0.125 5.465 1.00 86.44 93 VAL A CA 1
ATOM 754 C C . VAL A 1 93 ? -3.265 0.524 6.705 1.00 86.44 93 VAL A C 1
ATOM 756 O O . VAL A 1 93 ? -2.282 1.251 6.578 1.00 86.44 93 VAL A O 1
ATOM 759 N N . LYS A 1 94 ? -3.607 0.036 7.905 1.00 83.94 94 LYS A N 1
ATOM 760 C CA . LYS A 1 94 ? -2.767 0.241 9.099 1.00 83.94 94 LYS A CA 1
ATOM 761 C C . LYS A 1 94 ? -1.399 -0.415 8.941 1.00 83.94 94 LYS A C 1
ATOM 763 O O . LYS A 1 94 ? -0.398 0.229 9.236 1.00 83.94 94 LYS A O 1
ATOM 768 N N . ILE A 1 95 ? -1.349 -1.659 8.465 1.00 85.12 95 ILE A N 1
ATOM 769 C CA . ILE A 1 95 ? -0.095 -2.379 8.196 1.00 85.12 95 ILE A CA 1
ATOM 770 C C . ILE A 1 95 ? 0.728 -1.626 7.148 1.00 85.12 95 ILE A C 1
ATOM 772 O O . ILE A 1 95 ? 1.918 -1.385 7.353 1.00 85.12 95 ILE A O 1
ATOM 776 N N . LEU A 1 96 ? 0.077 -1.199 6.064 1.00 87.94 96 LEU A N 1
ATOM 777 C CA . LEU A 1 96 ? 0.690 -0.393 5.014 1.00 87.94 96 LEU A CA 1
ATOM 778 C C . LEU A 1 96 ? 1.320 0.883 5.596 1.00 87.94 96 LEU A C 1
ATOM 780 O O . LEU A 1 96 ? 2.501 1.142 5.392 1.00 87.94 96 LEU A O 1
ATOM 784 N N . ALA A 1 97 ? 0.558 1.652 6.376 1.00 83.88 97 ALA A N 1
ATOM 785 C CA . ALA A 1 97 ? 1.027 2.899 6.971 1.00 83.88 97 ALA A CA 1
ATOM 786 C C . ALA A 1 97 ? 2.161 2.681 7.989 1.00 83.88 97 ALA A C 1
ATOM 788 O O . ALA A 1 97 ? 3.090 3.489 8.056 1.00 83.88 97 ALA A O 1
ATOM 789 N N . GLN A 1 98 ? 2.119 1.595 8.769 1.00 80.81 98 GLN A N 1
ATOM 790 C CA . GLN A 1 98 ? 3.133 1.278 9.782 1.00 80.81 98 GLN A CA 1
ATOM 791 C C . GLN A 1 98 ? 4.530 1.111 9.182 1.00 80.81 98 GLN A C 1
ATOM 793 O O . GLN A 1 98 ? 5.505 1.577 9.776 1.00 80.81 98 GLN A O 1
ATOM 798 N N . LYS A 1 99 ? 4.647 0.544 7.975 1.00 75.75 99 LYS A N 1
ATOM 799 C CA . LYS A 1 99 ? 5.935 0.481 7.262 1.00 75.75 99 LYS A CA 1
ATOM 800 C C . LYS A 1 99 ? 6.487 1.848 6.859 1.00 75.75 99 LYS A C 1
ATOM 802 O O . LYS A 1 99 ? 7.698 1.994 6.701 1.00 75.75 99 LYS A O 1
ATOM 807 N N . GLY A 1 100 ? 5.632 2.865 6.816 1.00 63.91 100 GLY A N 1
ATOM 808 C CA . GLY A 1 100 ? 5.999 4.252 6.558 1.00 63.91 100 GLY A CA 1
ATOM 809 C C . GLY A 1 100 ? 6.399 5.077 7.761 1.00 63.91 100 GLY A C 1
ATOM 810 O O . GLY A 1 100 ? 6.560 6.288 7.605 1.00 63.91 100 GLY A O 1
ATOM 811 N N . GLY A 1 101 ? 6.523 4.466 8.941 1.00 64.94 101 GLY A N 1
ATOM 812 C CA . GLY A 1 101 ? 6.770 5.177 10.194 1.00 64.94 101 GLY A CA 1
ATOM 813 C C . GLY A 1 101 ? 5.496 5.671 10.881 1.00 64.94 101 GLY A C 1
ATOM 814 O O . GLY A 1 101 ? 5.579 6.493 11.791 1.00 64.94 101 GLY A O 1
ATOM 815 N N . PHE A 1 102 ? 4.314 5.188 10.476 1.00 59.59 102 PHE A N 1
ATOM 816 C CA . PHE A 1 102 ? 3.088 5.416 11.237 1.00 59.59 102 PHE A CA 1
ATOM 817 C C . PHE A 1 102 ? 3.107 4.549 12.501 1.00 59.59 102 PHE A C 1
ATOM 819 O O . PHE A 1 102 ? 2.815 3.353 12.478 1.00 59.59 102 PHE A O 1
ATOM 826 N N . PHE A 1 103 ? 3.467 5.151 13.627 1.00 57.66 103 PHE A N 1
ATOM 827 C CA . PHE A 1 103 ? 3.377 4.496 14.923 1.00 57.66 103 PHE A CA 1
ATOM 828 C C . PHE A 1 103 ? 1.906 4.463 15.308 1.00 57.66 103 PHE A C 1
ATOM 830 O O . PHE A 1 103 ? 1.390 5.470 15.729 1.00 57.66 103 PHE A O 1
ATOM 837 N N . ASN A 1 104 ? 1.212 3.345 15.132 1.00 61.09 104 ASN A N 1
ATOM 838 C CA . ASN A 1 104 ? -0.213 3.167 15.443 1.00 61.09 104 ASN A CA 1
ATOM 839 C C . ASN A 1 104 ? -0.542 3.376 16.947 1.00 61.09 104 ASN A C 1
ATOM 841 O O . ASN A 1 104 ? -0.863 2.418 17.655 1.00 61.09 104 ASN A O 1
ATOM 845 N N . ARG A 1 105 ? -0.428 4.605 17.473 1.00 63.25 105 ARG A N 1
ATOM 846 C CA . ARG A 1 105 ? -0.774 4.956 18.857 1.00 63.25 105 ARG A CA 1
ATOM 847 C C . ARG A 1 105 ? -2.292 5.064 18.967 1.00 63.25 105 ARG A C 1
ATOM 849 O O . ARG A 1 105 ? -2.970 5.452 18.023 1.00 63.25 105 ARG A O 1
ATOM 856 N N . LYS A 1 106 ? -2.841 4.772 20.152 1.00 48.66 106 LYS A N 1
ATOM 857 C CA . LYS A 1 106 ? -4.298 4.785 20.415 1.00 48.66 106 LYS A CA 1
ATOM 858 C C . LYS A 1 106 ? -4.994 6.127 20.107 1.00 48.66 106 LYS A C 1
ATOM 860 O O . LYS A 1 106 ? -6.211 6.141 19.991 1.00 48.66 106 LYS A O 1
ATOM 865 N N . SER A 1 107 ? -4.235 7.219 19.987 1.00 48.97 107 SER A N 1
ATOM 866 C CA . SER A 1 107 ? -4.728 8.570 19.685 1.00 48.97 107 SER A CA 1
ATOM 867 C C . SER A 1 107 ? -4.381 9.058 18.272 1.00 48.97 107 SER A C 1
ATOM 869 O O . SER A 1 107 ? -4.693 10.206 17.943 1.00 48.97 107 SER A O 1
ATOM 871 N N . ASP A 1 108 ? -3.705 8.250 17.452 1.00 58.78 108 ASP A N 1
ATOM 872 C CA . ASP A 1 108 ? -3.309 8.704 16.124 1.00 58.78 108 ASP A CA 1
ATOM 873 C C . ASP A 1 108 ? -4.490 8.697 15.158 1.00 58.78 108 ASP A C 1
ATOM 875 O O . ASP A 1 108 ? -5.315 7.781 15.121 1.00 58.78 108 ASP A O 1
ATOM 879 N N . LYS A 1 109 ? -4.558 9.777 14.378 1.00 60.97 109 LYS A N 1
ATOM 880 C CA . LYS A 1 109 ? -5.545 9.960 13.315 1.00 60.97 109 LYS A CA 1
ATOM 881 C C . LYS A 1 109 ? -5.352 8.891 12.238 1.00 60.97 109 LYS A C 1
ATOM 883 O O . LYS A 1 109 ? -4.279 8.306 12.109 1.00 60.97 109 LYS A O 1
ATOM 888 N N . THR A 1 110 ? -6.392 8.657 11.442 1.0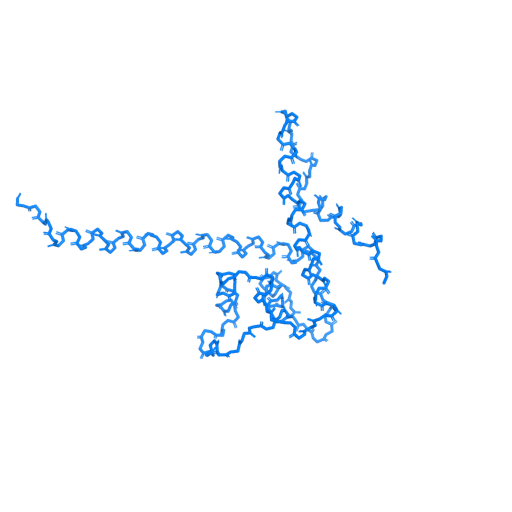0 65.12 110 THR A N 1
ATOM 889 C CA . THR A 1 110 ? -6.304 7.813 10.243 1.00 65.12 110 THR A CA 1
ATOM 890 C C . THR A 1 110 ? -5.109 8.232 9.373 1.00 65.12 110 THR A C 1
ATOM 892 O O . THR A 1 110 ? -4.842 9.435 9.288 1.00 65.12 110 THR A O 1
ATOM 895 N N . PRO A 1 111 ? -4.393 7.282 8.740 1.00 72.19 111 PRO A N 1
ATOM 896 C CA . PRO A 1 111 ? -3.228 7.589 7.915 1.00 72.19 111 PRO A CA 1
ATOM 897 C C . PRO A 1 111 ? -3.543 8.659 6.868 1.00 72.19 111 PRO A C 1
ATOM 899 O O . PRO A 1 111 ? -4.580 8.589 6.210 1.00 72.19 111 PRO A O 1
ATOM 902 N N . ASP A 1 112 ? -2.653 9.641 6.720 1.00 74.75 112 ASP A N 1
ATOM 903 C CA . ASP A 1 112 ? -2.834 10.697 5.726 1.00 74.75 112 ASP A CA 1
ATOM 904 C C . ASP A 1 112 ? -2.600 10.158 4.305 1.00 74.75 112 ASP A C 1
ATOM 906 O O . ASP A 1 112 ? -1.851 9.195 4.098 1.00 74.75 112 ASP A O 1
ATOM 910 N N . PHE A 1 113 ? -3.201 10.796 3.303 1.00 76.75 113 PHE A N 1
ATOM 911 C CA . PHE A 1 113 ? -3.131 10.350 1.905 1.00 76.75 113 PHE A CA 1
ATOM 912 C C . PHE A 1 113 ? -1.687 10.270 1.383 1.00 76.75 113 PHE A C 1
ATOM 914 O O . PHE A 1 113 ? -1.357 9.366 0.618 1.00 76.75 113 PHE A O 1
ATOM 921 N N . ILE A 1 114 ? -0.806 11.178 1.826 1.00 76.19 114 ILE A N 1
ATOM 922 C CA . ILE A 1 114 ? 0.621 11.187 1.459 1.00 76.19 114 ILE A CA 1
ATOM 923 C C . ILE A 1 114 ? 1.313 9.935 1.999 1.00 76.19 114 ILE A C 1
ATOM 925 O O . ILE A 1 114 ? 2.132 9.325 1.309 1.00 76.19 114 ILE A O 1
ATOM 929 N N . THR A 1 115 ? 0.975 9.538 3.227 1.00 81.25 115 THR A N 1
ATOM 930 C CA . THR A 1 115 ? 1.496 8.318 3.841 1.00 81.25 115 THR A CA 1
ATOM 931 C C . THR A 1 115 ? 1.019 7.101 3.062 1.00 81.25 115 THR A C 1
ATOM 933 O O . THR A 1 115 ? 1.848 6.291 2.662 1.00 81.25 115 THR A O 1
ATOM 936 N N . ILE A 1 116 ? -0.282 7.001 2.770 1.00 84.19 116 ILE A N 1
ATOM 937 C CA . ILE A 1 116 ? -0.841 5.886 1.990 1.00 84.19 116 ILE A CA 1
ATOM 938 C C . ILE A 1 116 ? -0.149 5.785 0.626 1.00 84.19 116 ILE A C 1
ATOM 940 O O . ILE A 1 116 ? 0.324 4.714 0.260 1.00 84.19 116 ILE A O 1
ATOM 944 N N . TRP A 1 117 ? -0.025 6.898 -0.098 1.00 82.38 117 TRP A N 1
ATOM 945 C CA . TRP A 1 117 ? 0.650 6.949 -1.395 1.00 82.38 117 TRP A CA 1
ATOM 946 C C . TRP A 1 117 ? 2.092 6.437 -1.337 1.00 82.38 117 TRP A C 1
ATOM 948 O O . TRP A 1 117 ? 2.473 5.542 -2.092 1.00 82.38 117 TRP A O 1
ATOM 958 N N . ARG A 1 118 ? 2.897 6.995 -0.427 1.00 83.06 118 ARG A N 1
ATOM 959 C CA . ARG A 1 118 ? 4.316 6.649 -0.305 1.00 83.06 118 ARG A CA 1
ATOM 960 C C . ARG A 1 118 ? 4.506 5.169 0.004 1.00 83.06 118 ARG A C 1
ATOM 962 O O . ARG A 1 118 ? 5.405 4.537 -0.547 1.00 83.06 118 ARG A O 1
ATOM 969 N N . GLU A 1 119 ? 3.667 4.624 0.874 1.00 87.56 119 GLU A N 1
ATOM 970 C CA . GLU A 1 119 ? 3.763 3.222 1.261 1.00 87.56 119 GLU A CA 1
ATOM 971 C C . GLU A 1 119 ? 3.190 2.279 0.195 1.00 87.56 119 GLU A C 1
ATOM 973 O O . GLU A 1 119 ? 3.759 1.211 -0.008 1.00 87.56 119 GLU A O 1
ATOM 978 N N . LEU A 1 120 ? 2.163 2.679 -0.568 1.00 88.56 120 LEU A N 1
ATOM 979 C CA . LEU A 1 120 ? 1.719 1.936 -1.759 1.00 88.56 120 LEU A CA 1
ATOM 980 C C . LEU A 1 120 ? 2.836 1.821 -2.799 1.00 88.56 120 LEU A C 1
ATOM 982 O O . LEU A 1 120 ? 3.029 0.754 -3.376 1.00 88.56 120 LEU A O 1
ATOM 986 N N . LYS A 1 121 ? 3.603 2.895 -3.015 1.00 87.06 121 LYS A N 1
ATOM 987 C CA . LYS A 1 121 ? 4.745 2.867 -3.935 1.00 87.06 121 LYS A CA 1
ATOM 988 C C . LYS A 1 121 ? 5.805 1.856 -3.483 1.00 87.06 121 LYS A C 1
ATOM 990 O O . LYS A 1 121 ? 6.212 0.998 -4.263 1.00 87.06 121 LYS A O 1
ATOM 995 N N . LYS A 1 122 ? 6.197 1.890 -2.208 1.00 88.38 122 LYS A N 1
ATOM 996 C CA . LYS A 1 122 ? 7.139 0.903 -1.650 1.00 88.38 122 LYS A CA 1
ATOM 997 C C . LYS A 1 122 ? 6.596 -0.523 -1.710 1.00 88.38 122 LYS A C 1
ATOM 999 O O . LYS A 1 122 ? 7.356 -1.461 -1.930 1.00 88.38 122 LYS A O 1
ATOM 1004 N N . LEU A 1 123 ? 5.287 -0.695 -1.518 1.00 90.31 123 LEU A N 1
ATOM 1005 C CA . LEU A 1 123 ? 4.630 -1.991 -1.657 1.00 90.31 123 LEU A CA 1
ATOM 1006 C C . LEU A 1 123 ? 4.777 -2.517 -3.088 1.00 90.31 123 LEU A C 1
ATOM 1008 O O . LEU A 1 123 ? 5.185 -3.662 -3.258 1.00 90.31 123 LEU A O 1
ATOM 1012 N N . SER A 1 124 ? 4.532 -1.683 -4.106 1.00 90.06 124 SER A N 1
ATOM 1013 C CA . SER A 1 124 ? 4.747 -2.078 -5.505 1.00 90.06 124 SER A CA 1
ATOM 1014 C C . 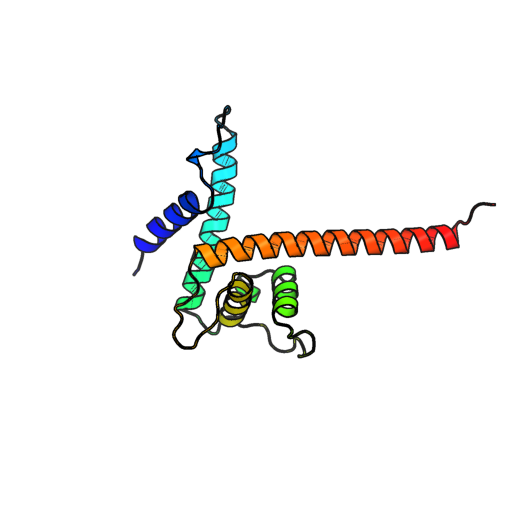SER A 1 124 ? 6.204 -2.437 -5.806 1.00 90.06 124 SER A C 1
ATOM 1016 O O . SER A 1 124 ? 6.454 -3.487 -6.389 1.00 90.06 124 SER A O 1
ATOM 1018 N N . GLU A 1 125 ? 7.168 -1.647 -5.320 1.00 89.25 125 GLU A N 1
ATOM 1019 C CA . GLU A 1 125 ? 8.602 -1.931 -5.488 1.00 89.25 125 GLU A CA 1
ATOM 1020 C C . GLU A 1 125 ? 8.998 -3.272 -4.839 1.00 89.25 125 GLU A C 1
ATOM 1022 O O . GLU A 1 125 ? 9.783 -4.047 -5.395 1.00 89.25 125 GLU A O 1
ATOM 1027 N N . CYS A 1 126 ? 8.423 -3.586 -3.674 1.00 90.69 126 CYS A N 1
ATOM 1028 C CA . CYS A 1 126 ? 8.640 -4.853 -2.982 1.00 90.69 126 CYS A CA 1
ATOM 1029 C C . CYS A 1 126 ? 8.039 -6.038 -3.752 1.00 90.69 126 CYS A C 1
ATOM 1031 O O . CYS A 1 126 ? 8.705 -7.062 -3.897 1.00 90.69 126 CYS A O 1
ATOM 1033 N N . ILE A 1 127 ? 6.821 -5.893 -4.284 1.00 91.19 127 ILE A N 1
ATOM 1034 C CA . ILE A 1 127 ? 6.170 -6.917 -5.114 1.00 91.19 127 ILE A CA 1
ATOM 1035 C C . ILE A 1 127 ? 7.008 -7.211 -6.358 1.00 91.19 127 ILE A C 1
ATOM 1037 O O . ILE A 1 127 ? 7.245 -8.379 -6.669 1.00 91.19 127 ILE A O 1
ATOM 1041 N N . ASP A 1 128 ? 7.482 -6.175 -7.048 1.00 91.62 128 ASP A N 1
ATOM 1042 C CA . ASP A 1 128 ? 8.317 -6.334 -8.238 1.00 91.62 128 ASP A CA 1
ATOM 1043 C C . ASP A 1 128 ? 9.622 -7.061 -7.903 1.00 91.62 128 ASP A C 1
ATOM 1045 O O . ASP A 1 128 ? 9.984 -8.027 -8.579 1.00 91.62 128 ASP A O 1
ATOM 1049 N N . SER A 1 129 ? 10.270 -6.683 -6.799 1.00 91.12 129 SER A N 1
ATOM 1050 C CA . SER A 1 129 ? 11.484 -7.344 -6.309 1.00 91.12 129 SER A CA 1
ATOM 1051 C C . SER A 1 129 ? 11.250 -8.829 -6.004 1.00 91.12 129 SER A C 1
ATOM 1053 O O . SER A 1 129 ? 12.028 -9.683 -6.434 1.00 91.12 129 SER A O 1
ATOM 1055 N N . CYS A 1 130 ? 10.152 -9.163 -5.318 1.00 89.75 130 CYS A N 1
ATOM 1056 C CA . CYS A 1 130 ? 9.776 -10.548 -5.036 1.00 89.75 130 CYS A CA 1
ATOM 1057 C C . CYS A 1 130 ? 9.515 -11.333 -6.326 1.00 89.75 130 CYS A C 1
ATOM 1059 O O . CYS A 1 130 ? 10.044 -12.429 -6.490 1.00 89.75 130 CYS A O 1
ATOM 1061 N N . LYS A 1 131 ? 8.776 -10.762 -7.284 1.00 90.19 131 LYS A N 1
ATOM 1062 C CA . LYS A 1 131 ? 8.507 -11.401 -8.583 1.00 90.19 131 LYS A CA 1
ATOM 1063 C C . LYS A 1 131 ? 9.785 -11.659 -9.374 1.00 90.19 131 LYS A C 1
ATOM 1065 O O . LYS A 1 131 ? 9.923 -12.723 -9.975 1.00 90.19 131 LYS A O 1
ATOM 1070 N N . MET A 1 132 ? 10.720 -10.710 -9.379 1.00 90.69 132 MET A N 1
ATOM 1071 C CA . MET A 1 132 ? 12.026 -10.880 -10.020 1.00 90.69 132 MET A CA 1
ATOM 1072 C C . MET A 1 132 ? 12.818 -12.017 -9.373 1.00 90.69 132 MET A C 1
ATOM 1074 O O . MET A 1 132 ? 13.347 -12.867 -10.087 1.00 90.69 132 MET A O 1
ATOM 1078 N N . MET A 1 133 ? 12.839 -12.078 -8.040 1.00 91.38 133 MET A N 1
ATOM 1079 C CA . MET A 1 133 ? 13.517 -13.140 -7.297 1.00 91.38 133 MET A CA 1
ATOM 1080 C C . MET A 1 133 ? 12.898 -14.516 -7.565 1.00 91.38 133 MET A C 1
ATOM 1082 O O . MET A 1 133 ? 13.623 -15.463 -7.858 1.00 91.38 133 MET A O 1
ATOM 1086 N N . THR A 1 134 ? 11.567 -14.631 -7.548 1.00 90.69 134 THR A N 1
ATOM 1087 C CA . THR A 1 134 ? 10.872 -15.888 -7.861 1.00 90.69 134 THR A CA 1
ATOM 1088 C C . THR A 1 134 ? 11.165 -16.351 -9.286 1.00 90.69 134 THR A C 1
ATOM 1090 O O . THR A 1 134 ? 11.448 -17.526 -9.496 1.00 90.69 134 THR A O 1
ATOM 1093 N N . ARG A 1 135 ? 11.166 -15.441 -10.271 1.00 90.50 135 ARG A N 1
ATOM 1094 C CA . ARG A 1 135 ? 11.540 -15.779 -11.655 1.00 90.50 135 ARG A CA 1
ATOM 1095 C C . ARG A 1 135 ? 12.987 -16.249 -11.759 1.00 90.50 135 ARG A C 1
ATOM 1097 O O . ARG A 1 135 ? 13.244 -17.232 -12.442 1.00 90.50 135 ARG A O 1
ATOM 1104 N N . ALA A 1 136 ? 13.918 -15.576 -11.083 1.00 89.81 136 ALA A N 1
ATOM 1105 C CA . ALA A 1 136 ? 15.322 -15.976 -11.068 1.00 89.81 136 ALA A CA 1
ATOM 1106 C C . ALA A 1 136 ? 15.506 -17.371 -10.452 1.00 89.81 136 ALA A C 1
ATOM 1108 O O . ALA A 1 136 ? 16.216 -18.195 -11.021 1.00 89.81 136 ALA A O 1
ATOM 1109 N N . PHE A 1 137 ? 14.815 -17.656 -9.344 1.00 90.88 137 PHE A N 1
ATOM 1110 C CA . PHE A 1 137 ? 14.846 -18.964 -8.692 1.00 90.88 137 PHE A CA 1
ATOM 1111 C C . PHE A 1 137 ? 14.286 -20.070 -9.594 1.00 90.88 137 PHE A C 1
ATOM 1113 O O . PHE A 1 137 ? 14.941 -21.088 -9.791 1.00 90.88 137 PHE A O 1
ATOM 1120 N N . ILE A 1 138 ? 13.116 -19.849 -10.205 1.00 89.06 138 ILE A N 1
ATOM 1121 C CA . ILE A 1 138 ? 12.517 -20.806 -11.148 1.00 89.06 138 ILE A CA 1
ATOM 1122 C C . ILE A 1 138 ? 13.464 -21.057 -12.326 1.00 89.06 138 ILE A C 1
ATOM 1124 O O . ILE A 1 138 ? 13.711 -22.206 -12.678 1.00 89.06 138 ILE A O 1
ATOM 1128 N N . ASN A 1 139 ? 14.043 -20.003 -12.905 1.00 87.50 139 ASN A N 1
ATOM 1129 C CA . ASN A 1 139 ? 14.983 -20.141 -14.015 1.00 87.50 139 ASN A CA 1
ATOM 1130 C C . ASN A 1 139 ? 16.244 -20.924 -13.614 1.00 87.50 139 ASN A C 1
ATOM 1132 O O . ASN A 1 139 ? 16.736 -21.720 -14.412 1.00 87.50 139 ASN A O 1
ATOM 1136 N N . ALA A 1 140 ? 16.755 -20.732 -12.394 1.00 84.31 140 ALA A N 1
ATOM 1137 C CA . ALA A 1 140 ? 17.897 -21.487 -11.881 1.00 84.31 140 ALA A CA 1
ATOM 1138 C C . ALA A 1 140 ? 17.571 -22.983 -11.736 1.00 84.31 140 ALA A C 1
ATOM 1140 O O . ALA A 1 140 ? 18.323 -23.812 -12.237 1.00 84.31 140 ALA A O 1
ATOM 1141 N N . GLN A 1 141 ? 16.413 -23.323 -11.158 1.00 82.88 141 GLN A N 1
ATOM 1142 C CA . GLN A 1 141 ? 15.954 -24.713 -11.021 1.00 82.88 141 GLN A CA 1
ATOM 1143 C C . GLN A 1 141 ? 15.754 -25.393 -12.383 1.00 82.88 141 GLN A C 1
ATOM 1145 O O . GLN A 1 141 ? 16.227 -26.502 -12.602 1.00 82.88 141 GLN A O 1
ATOM 1150 N N . VAL A 1 142 ? 15.139 -24.697 -13.345 1.00 81.69 142 VAL A N 1
ATOM 1151 C CA . VAL A 1 142 ? 14.974 -25.203 -14.719 1.00 81.69 142 VAL A CA 1
ATOM 1152 C C . VAL A 1 142 ? 16.329 -25.423 -15.401 1.00 81.69 142 VAL A C 1
ATOM 1154 O O . VAL A 1 142 ? 16.492 -26.365 -16.173 1.00 81.69 142 VAL A O 1
ATOM 1157 N N . THR A 1 143 ? 17.319 -24.574 -15.122 1.00 76.44 143 THR A N 1
ATOM 1158 C CA . THR A 1 143 ? 18.673 -24.724 -15.677 1.00 76.44 143 THR A CA 1
ATOM 1159 C C . THR A 1 143 ? 19.387 -25.938 -15.080 1.00 76.44 143 THR A C 1
ATOM 1161 O O . THR A 1 143 ? 19.996 -26.695 -15.830 1.00 76.44 143 THR A O 1
ATOM 1164 N N . GLU A 1 144 ? 19.267 -26.170 -13.769 1.00 74.69 144 GLU A N 1
ATOM 1165 C CA . GLU A 1 144 ? 19.797 -27.364 -13.093 1.00 74.69 144 GLU A CA 1
ATOM 1166 C C . GLU A 1 144 ? 19.137 -28.649 -13.607 1.00 74.69 144 GLU A C 1
ATOM 1168 O O . GLU A 1 144 ? 19.834 -29.599 -13.961 1.00 74.69 144 GLU A O 1
ATOM 1173 N N . GLU A 1 145 ? 17.808 -28.671 -13.742 1.00 73.00 145 GLU A N 1
ATOM 1174 C CA . GLU A 1 145 ? 17.086 -29.818 -14.300 1.00 73.00 145 GLU A CA 1
ATOM 1175 C C . GLU A 1 145 ? 17.494 -30.100 -15.748 1.00 73.00 145 GLU A C 1
ATOM 1177 O O . GLU A 1 145 ? 17.734 -31.251 -16.104 1.00 73.00 145 GLU A O 1
ATOM 1182 N N . ASN A 1 146 ? 17.628 -29.067 -16.583 1.00 73.19 146 ASN A N 1
ATOM 1183 C CA . ASN A 1 146 ? 18.070 -29.225 -17.969 1.00 73.19 146 ASN A CA 1
ATOM 1184 C C . ASN A 1 146 ? 19.528 -29.690 -18.064 1.00 73.19 146 ASN A C 1
ATOM 1186 O O . ASN A 1 146 ? 19.850 -30.486 -18.945 1.00 73.19 146 ASN A O 1
ATOM 1190 N N . PHE A 1 147 ? 20.394 -29.247 -17.151 1.00 68.00 147 PHE A N 1
ATOM 1191 C CA . PHE A 1 147 ? 21.776 -29.713 -17.065 1.00 68.00 147 PHE A CA 1
ATOM 1192 C C . PHE A 1 147 ? 21.849 -31.191 -16.656 1.00 68.00 147 PHE A C 1
ATOM 1194 O O . PHE A 1 147 ? 22.620 -31.952 -17.234 1.00 68.00 147 PHE A O 1
ATOM 1201 N N . LEU A 1 148 ? 20.995 -31.628 -15.726 1.00 72.00 148 LEU A N 1
ATOM 1202 C CA . LEU A 1 148 ? 20.882 -33.033 -15.322 1.00 72.00 148 LEU A CA 1
ATOM 1203 C C . LEU A 1 148 ? 20.246 -33.918 -16.408 1.00 72.00 148 LEU A C 1
ATOM 1205 O O . LEU A 1 148 ? 20.579 -35.097 -16.504 1.00 72.00 148 LEU A O 1
ATOM 1209 N N . ARG A 1 149 ? 19.346 -33.373 -17.239 1.00 64.38 149 ARG A N 1
ATOM 1210 C CA . ARG A 1 149 ? 18.648 -34.121 -18.304 1.00 64.38 149 ARG A CA 1
ATOM 1211 C C . ARG A 1 149 ? 19.425 -34.229 -19.615 1.00 64.38 149 ARG A C 1
ATOM 1213 O O . ARG A 1 149 ? 19.235 -35.206 -20.332 1.00 64.38 149 ARG A O 1
ATOM 1220 N N . TYR A 1 150 ? 20.254 -33.237 -19.935 1.00 69.56 150 TYR A N 1
ATOM 1221 C CA . TYR A 1 150 ? 20.948 -33.122 -21.224 1.00 69.56 150 TYR A CA 1
ATOM 1222 C C . TYR A 1 150 ? 22.466 -32.937 -21.083 1.00 69.56 150 TYR A C 1
ATOM 1224 O O . TYR A 1 150 ? 23.096 -32.417 -22.002 1.00 69.56 150 TYR A O 1
ATOM 1232 N N . GLY A 1 151 ? 23.051 -33.325 -19.943 1.00 55.97 151 GLY A N 1
ATOM 1233 C CA . GLY A 1 151 ? 24.484 -33.194 -19.664 1.00 55.97 151 GLY A CA 1
ATOM 1234 C C . GLY A 1 151 ? 25.352 -33.624 -20.851 1.00 55.97 151 GLY A C 1
ATOM 1235 O O . GLY A 1 151 ? 25.305 -34.776 -21.280 1.00 55.97 151 GLY A O 1
ATOM 1236 N N . TYR A 1 152 ? 26.100 -32.663 -21.397 1.00 55.34 152 TYR A N 1
ATOM 1237 C CA . TYR A 1 152 ? 26.972 -32.837 -22.556 1.00 55.34 152 TYR A CA 1
ATOM 1238 C C . TYR A 1 152 ? 28.022 -33.929 -22.299 1.00 55.34 152 TYR A C 1
ATOM 1240 O O . TYR A 1 152 ? 28.700 -33.912 -21.270 1.00 55.34 152 TYR A O 1
ATOM 1248 N N . SER A 1 153 ? 28.132 -34.855 -23.257 1.00 44.88 153 SER A N 1
ATOM 1249 C CA . SER A 1 153 ? 29.317 -35.696 -23.489 1.00 44.88 153 SER A CA 1
ATOM 1250 C C . SER A 1 153 ? 30.387 -34.897 -24.223 1.00 44.88 153 SER A C 1
ATOM 1252 O O . SER A 1 153 ? 29.990 -34.083 -25.091 1.00 44.88 153 SER A O 1
#

Foldseek 3Di:
DDDPVLVVQLVCQVCVVPVPVPPPDPDPPVVVVVVVVSSVLSVLLSVLVVCVVPPQQAFLVVRDDPLLQVVLCVLVVVPPPPCPDGDTSQRSQVSLLVVQVPPPDPPDDRDDSSSSSVSVVVSVVVSVVVVVVVVVVVVVVVVVVCCVVPPDD

Secondary structure (DSSP, 8-state):
--SHHHHHHHHHHHHHTT-TTT-----TTHHHHHHHHHHHHHHHHHHHHHHHHH-TT-BGGGTS-HHHHHHHHHHTT-TTS-TTSPPBHHHHHHHHHHHTT----TTPPSPPHHHHHHHHHHHHHHHHHHHHHHHHHHHHHHHHHHHHHH---

Radius of gyration: 20.25 Å; chains: 1; bounding box: 51×57×46 Å

pLDDT: mean 73.93, std 14.24, range [40.62, 91.62]

Sequence (153 aa):
MFYLWDIELFHKILKSGYQVESCGLSAAERPIRYLTVMSIISFRILFITYLQKYKDSMKADVVFTPDELTILSLWSNKVDKNISSPLSLVEAVKILAQKGGFFNRKSDKTPDFITIWRELKKLSECIDSCKMMTRAFINAQVTEENFLRYGYS